Protein AF-A0A4U9D8V2-F1 (afdb_monomer)

Radius of gyration: 13.29 Å; Cα contacts (8 Å, |Δi|>4): 56; chains: 1; bounding box: 35×22×37 Å

Foldseek 3Di:
DDPPPPPPLQQDWDDDDQWTAGNPVRWIDRNNHTDDDDPVRSVVVSVCVVDPPDDPDDD

Organism: Raoultella terrigena (NCBI:txid577)

InterPro domains:
  IPR001867 OmpR/PhoB-type DNA-binding domain [PS51755] (11-59)
  IPR016032 Signal transduction response regulator, C-terminal effector [SSF46894] (8-57)
  IPR036388 Winged helix-like DNA-binding domain superfamily [G3DSA:1.10.10.10] (6-59)

Secondary structure (DSSP, 8-state):
--------GGG-EEEETTEEEETTT--EEETTEEE---HHHHHHHHHHHHSTT------

Nearest PDB structures (foldseek):
  4kfc-assembly1_B  TM=8.951E-01  e=3.661E-02  Escherichia coli K-12
  3q9v-assembly1_B-2  TM=7.430E-01  e=2.586E-02  Deinococcus radiodurans
  2rv8-assembly1_A  TM=6.726E-01  e=1.124E-02  Mycobacterium tuberculosis CAS/NITR204
  4kny-assembly1_B  TM=7.745E-01  e=4.207E-02  Escherichia coli K-12
  4kfc-assembly1_A  TM=8.474E-01  e=6.841E-02  Escherichia coli K-12

Mean predicted aligned error: 8.59 Å

Solvent-accessible surface area (backbone atoms only — not comparable to full-atom values): 3836 Å² total; per-residue (Å²): 133,84,84,83,71,72,75,58,76,58,71,36,71,50,73,57,90,60,32,38,38,30,60,63,82,66,46,34,25,52,73,88,46,80,44,91,66,55,76,66,56,49,52,52,52,51,50,51,72,75,41,76,90,61,82,86,72,87,127

Sequence (59 aa):
MSCRGAPSQEEAVIAFGKFKLNLGTREMFREDEPMPLTSGEFAVLKALVSHPREPLSPR

Structure (mmCIF, N/CA/C/O backbone):
data_AF-A0A4U9D8V2-F1
#
_entry.id   AF-A0A4U9D8V2-F1
#
loop_
_atom_site.group_PDB
_atom_site.id
_atom_site.type_symbol
_atom_site.label_atom_id
_atom_site.label_alt_id
_atom_site.label_comp_id
_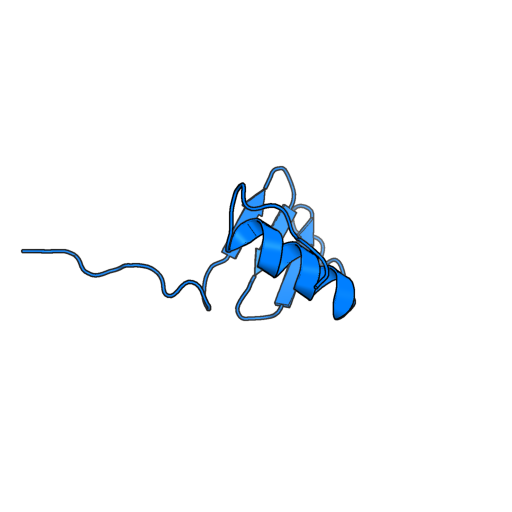atom_site.label_asym_id
_atom_site.label_entity_id
_atom_site.label_seq_id
_atom_site.pdbx_PDB_ins_code
_atom_site.Cartn_x
_atom_site.Cartn_y
_atom_site.Cartn_z
_atom_site.occupancy
_atom_site.B_iso_or_equiv
_atom_site.auth_seq_id
_atom_site.auth_comp_id
_atom_site.auth_asym_id
_atom_site.auth_atom_id
_atom_site.pdbx_PDB_model_num
ATOM 1 N N . MET A 1 1 ? -18.603 -14.990 -26.208 1.00 38.06 1 MET A N 1
ATOM 2 C CA . MET A 1 1 ? -18.816 -13.575 -25.833 1.00 38.06 1 MET A CA 1
ATOM 3 C C . MET A 1 1 ? -17.849 -13.247 -24.711 1.00 38.06 1 MET A C 1
ATOM 5 O O . MET A 1 1 ? -17.851 -13.942 -23.707 1.00 38.06 1 MET A O 1
ATOM 9 N N . SER A 1 2 ? -16.943 -12.301 -24.945 1.00 37.91 2 SER A N 1
ATOM 10 C CA . SER A 1 2 ? -15.801 -12.011 -24.076 1.00 37.91 2 SER A CA 1
ATOM 11 C C . SER A 1 2 ? -16.246 -11.430 -22.734 1.00 37.91 2 SER A C 1
ATOM 13 O O . SER A 1 2 ? -16.802 -10.334 -22.699 1.00 37.91 2 SER A O 1
ATOM 15 N N . CYS A 1 3 ? -15.963 -12.127 -21.633 1.00 34.75 3 CYS A N 1
ATOM 16 C CA . CYS A 1 3 ? -16.032 -11.549 -20.294 1.00 34.75 3 CYS A CA 1
ATOM 17 C C . CYS A 1 3 ? -14.925 -10.495 -20.180 1.00 34.75 3 CYS A C 1
ATOM 19 O O . CYS A 1 3 ? -13.780 -10.808 -19.869 1.00 34.75 3 CYS A O 1
ATOM 21 N N . ARG A 1 4 ? -15.245 -9.236 -20.486 1.00 47.53 4 ARG A N 1
ATOM 22 C CA . ARG A 1 4 ? -14.341 -8.099 -20.290 1.00 47.53 4 ARG A CA 1
ATOM 23 C C . ARG A 1 4 ? -14.495 -7.599 -18.851 1.00 47.53 4 ARG A C 1
ATOM 25 O O . ARG A 1 4 ? -14.930 -6.487 -18.608 1.00 47.53 4 ARG A O 1
ATOM 32 N N . GLY A 1 5 ? -14.196 -8.484 -17.906 1.00 39.72 5 GLY A N 1
ATOM 33 C CA . GLY A 1 5 ? -14.053 -8.172 -16.488 1.00 39.72 5 GLY A CA 1
ATOM 34 C C . GLY A 1 5 ? -12.575 -8.149 -16.130 1.00 39.72 5 GLY A C 1
ATOM 35 O O . 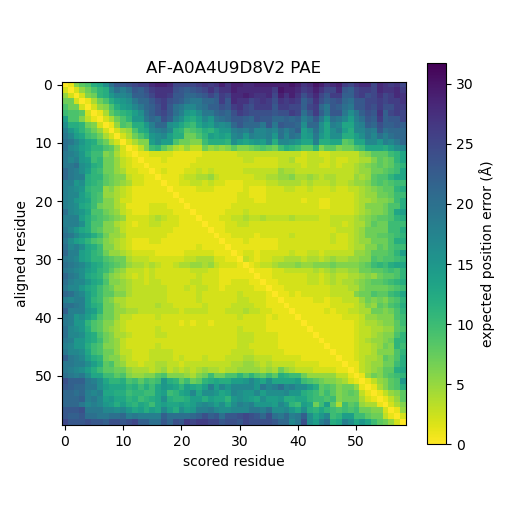GLY A 1 5 ? -12.161 -8.872 -15.234 1.00 39.72 5 GLY A O 1
ATOM 36 N N . ALA A 1 6 ? -11.757 -7.420 -16.896 1.00 45.69 6 ALA A N 1
ATOM 37 C CA . ALA A 1 6 ? -10.397 -7.160 -16.449 1.00 45.69 6 ALA A CA 1
ATOM 38 C C . ALA A 1 6 ? -10.534 -6.265 -15.209 1.00 45.69 6 ALA A C 1
ATOM 40 O O . ALA A 1 6 ? -11.095 -5.176 -15.354 1.00 45.69 6 ALA A O 1
ATOM 41 N N . PRO A 1 7 ? -10.129 -6.708 -14.005 1.00 48.78 7 PRO A N 1
ATOM 42 C CA . PRO A 1 7 ? -10.151 -5.832 -12.847 1.00 48.78 7 PRO A CA 1
ATOM 43 C C . PRO A 1 7 ? -9.324 -4.600 -13.207 1.00 48.78 7 PRO A C 1
ATOM 45 O O . PRO A 1 7 ? -8.190 -4.724 -13.678 1.00 48.78 7 PRO A O 1
ATOM 48 N N . SER A 1 8 ? -9.923 -3.418 -13.069 1.00 53.34 8 SER A N 1
ATOM 49 C CA . SER A 1 8 ? -9.178 -2.173 -13.188 1.00 53.34 8 SER A CA 1
ATOM 50 C C . SER A 1 8 ? -8.015 -2.272 -12.204 1.00 53.34 8 SER A C 1
ATOM 52 O O . SER A 1 8 ? -8.242 -2.524 -11.021 1.00 53.34 8 SER A O 1
ATOM 54 N N . GLN A 1 9 ? -6.769 -2.164 -12.676 1.00 54.78 9 GLN A N 1
ATOM 55 C CA . GLN A 1 9 ? -5.591 -2.364 -11.816 1.00 54.78 9 GLN A CA 1
ATOM 56 C C . GLN A 1 9 ? -5.582 -1.405 -10.609 1.00 54.78 9 GLN A C 1
ATOM 58 O O . GLN A 1 9 ? -4.946 -1.691 -9.599 1.00 54.78 9 GLN A O 1
ATOM 63 N N . GLU A 1 10 ? -6.314 -0.290 -10.691 1.00 56.41 10 GLU A N 1
ATOM 64 C CA . GLU A 1 10 ? -6.480 0.684 -9.607 1.00 56.41 10 GLU A CA 1
ATOM 65 C C . GLU A 1 10 ? -7.370 0.217 -8.447 1.00 56.41 10 GLU A C 1
ATOM 67 O O . GLU A 1 10 ? -7.198 0.712 -7.340 1.00 56.41 10 GLU A O 1
ATOM 72 N N . GLU A 1 11 ? -8.245 -0.772 -8.643 1.00 61.03 11 GLU A N 1
ATOM 73 C CA . GLU A 1 11 ? -9.090 -1.352 -7.582 1.00 61.03 11 GLU A CA 1
ATOM 74 C C . GLU A 1 11 ? -8.627 -2.765 -7.189 1.00 61.03 11 GLU A C 1
ATOM 76 O O . GLU A 1 11 ? -9.394 -3.579 -6.673 1.00 61.03 11 GLU A O 1
ATOM 81 N N . ALA A 1 12 ? -7.358 -3.091 -7.448 1.00 84.44 12 ALA A N 1
ATOM 82 C CA . ALA A 1 12 ? -6.811 -4.405 -7.149 1.00 84.44 12 ALA A CA 1
ATOM 83 C C . ALA A 1 12 ? -6.267 -4.491 -5.711 1.00 84.44 12 ALA A C 1
ATOM 85 O O . ALA A 1 12 ? -5.442 -3.678 -5.281 1.00 84.44 12 ALA A O 1
ATOM 86 N N . VAL A 1 13 ? -6.686 -5.536 -4.990 1.00 90.62 13 VAL A N 1
ATOM 87 C CA . VAL A 1 13 ? -6.019 -6.001 -3.767 1.00 90.62 13 VAL A CA 1
ATOM 88 C C . VAL A 1 13 ? -5.006 -7.074 -4.156 1.00 90.62 13 VAL A C 1
ATOM 90 O O . VAL A 1 13 ? -5.375 -8.141 -4.647 1.00 90.62 13 VAL A O 1
ATOM 93 N N . ILE A 1 14 ? -3.724 -6.795 -3.940 1.00 90.69 14 ILE A N 1
ATOM 94 C CA . ILE A 1 14 ? -2.619 -7.709 -4.228 1.00 90.69 14 ILE A CA 1
ATOM 95 C C . ILE A 1 14 ? -2.240 -8.439 -2.940 1.00 90.69 14 ILE A C 1
ATOM 97 O O . ILE A 1 14 ? -1.908 -7.802 -1.942 1.00 90.69 14 ILE A O 1
ATOM 101 N N . ALA A 1 15 ? -2.243 -9.771 -2.966 1.00 91.12 15 ALA A N 1
ATOM 102 C CA . ALA A 1 15 ? -1.772 -10.593 -1.855 1.00 91.12 15 ALA A CA 1
ATOM 103 C C . ALA A 1 15 ? -0.396 -11.198 -2.166 1.00 91.12 15 ALA A C 1
ATOM 105 O O . ALA A 1 15 ? -0.187 -11.763 -3.240 1.00 91.12 15 ALA A O 1
ATOM 106 N N . PHE A 1 16 ? 0.541 -11.104 -1.223 1.00 88.75 16 PHE A N 1
ATOM 107 C CA . PHE A 1 16 ? 1.868 -11.713 -1.322 1.00 88.75 16 PHE A CA 1
ATOM 108 C C . PHE A 1 16 ? 2.326 -12.231 0.042 1.00 88.75 16 PHE A C 1
ATOM 110 O O . PHE A 1 16 ? 2.549 -11.480 0.993 1.00 88.75 16 PHE A O 1
ATOM 117 N N . GLY A 1 17 ? 2.461 -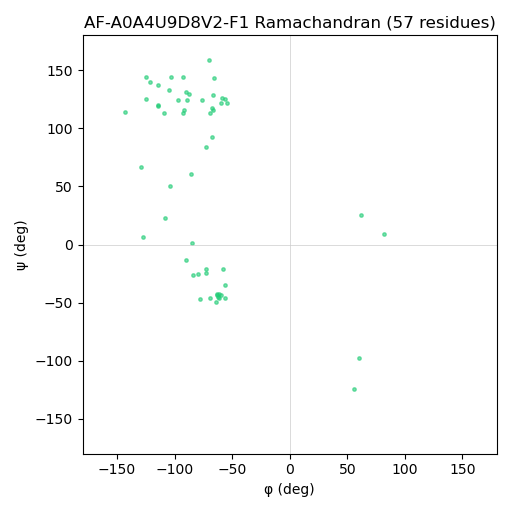13.554 0.151 1.00 90.44 17 GLY A N 1
ATOM 118 C CA . GLY A 1 17 ? 2.683 -14.211 1.436 1.00 90.44 17 GLY A CA 1
ATOM 119 C C . GLY A 1 17 ? 1.576 -13.847 2.427 1.00 90.44 17 GLY A C 1
ATOM 120 O O . GLY A 1 17 ? 0.397 -14.018 2.140 1.00 90.44 17 GLY A O 1
ATOM 121 N N . LYS A 1 18 ? 1.967 -13.307 3.581 1.00 94.50 18 LYS A N 1
ATOM 122 C CA . LYS A 1 18 ? 1.046 -12.833 4.623 1.00 94.50 18 LYS A CA 1
ATOM 123 C C . LYS A 1 18 ? 0.547 -11.403 4.412 1.00 94.50 18 LYS A C 1
ATOM 125 O O . LYS A 1 18 ? -0.148 -10.884 5.270 1.00 94.50 18 LYS A O 1
ATOM 130 N N . PHE A 1 19 ? 0.940 -10.732 3.338 1.00 94.62 19 PHE A N 1
ATOM 131 C CA . PHE A 1 19 ? 0.629 -9.324 3.136 1.00 94.62 19 PHE A CA 1
ATOM 132 C C . PHE A 1 19 ? -0.499 -9.133 2.127 1.00 94.62 19 PHE A C 1
ATOM 134 O O . PHE A 1 19 ? -0.571 -9.857 1.134 1.00 94.62 19 PHE A O 1
ATOM 141 N N . LYS A 1 20 ? -1.350 -8.134 2.366 1.00 94.81 20 LYS A N 1
ATOM 142 C CA . LYS A 1 20 ? -2.383 -7.666 1.435 1.00 94.81 20 LYS A CA 1
ATOM 143 C C . LYS A 1 20 ? -2.180 -6.168 1.215 1.00 94.81 20 LYS A C 1
ATOM 145 O O . LYS A 1 20 ? -2.142 -5.417 2.184 1.00 94.81 20 LYS A O 1
ATOM 150 N N . LEU A 1 21 ? -2.048 -5.741 -0.035 1.00 94.25 21 LEU A N 1
ATOM 151 C CA . LEU A 1 21 ? -1.936 -4.341 -0.438 1.00 94.25 21 LEU A CA 1
ATOM 152 C C . LEU A 1 21 ? -3.168 -3.958 -1.251 1.00 94.25 21 LEU A C 1
ATOM 154 O O . LEU A 1 21 ? -3.399 -4.529 -2.314 1.00 94.25 21 LEU A O 1
ATOM 158 N N . ASN A 1 22 ? -3.931 -2.978 -0.782 1.00 92.94 22 ASN A N 1
ATOM 159 C CA . ASN A 1 22 ? -5.027 -2.396 -1.543 1.00 92.94 22 ASN A CA 1
ATOM 160 C C . ASN A 1 22 ? -4.516 -1.175 -2.319 1.00 92.94 22 ASN A C 1
ATOM 162 O O . ASN A 1 22 ? -4.148 -0.160 -1.726 1.00 92.94 22 ASN A O 1
ATOM 166 N N . LEU A 1 23 ? -4.484 -1.262 -3.650 1.00 90.88 23 LEU A N 1
ATOM 167 C CA . LEU A 1 23 ? -3.997 -0.167 -4.494 1.00 90.88 23 LEU A CA 1
ATOM 168 C C . LEU A 1 23 ? -4.968 1.021 -4.557 1.00 90.88 23 LEU A C 1
ATOM 170 O O . LEU A 1 23 ? -4.514 2.149 -4.766 1.00 90.88 23 LEU A O 1
ATOM 174 N N . GLY A 1 24 ? -6.260 0.779 -4.321 1.00 89.12 24 GLY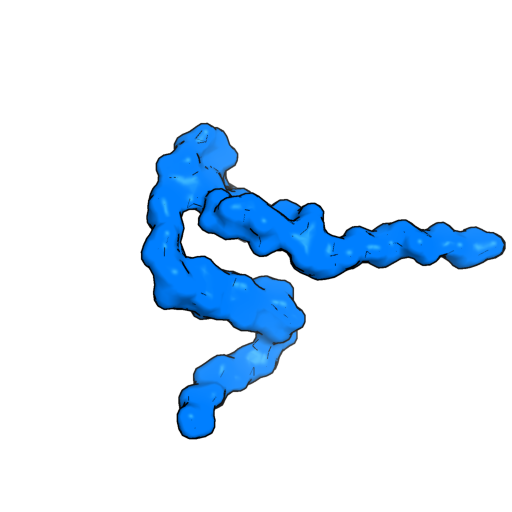 A N 1
ATOM 175 C CA . GLY A 1 24 ? -7.303 1.803 -4.315 1.00 89.12 24 GLY A CA 1
ATOM 176 C C . GLY A 1 24 ? -7.314 2.622 -3.026 1.00 89.12 24 GLY A C 1
ATOM 177 O O . GLY A 1 24 ? -7.326 3.851 -3.079 1.00 89.12 24 GLY A O 1
ATOM 178 N N . THR A 1 25 ? -7.246 1.963 -1.862 1.00 91.44 25 THR A N 1
ATOM 179 C CA . THR A 1 25 ? -7.255 2.645 -0.549 1.00 91.44 25 THR A CA 1
ATOM 180 C C . THR A 1 25 ? -5.864 3.005 -0.029 1.00 91.44 25 THR A C 1
ATOM 182 O O . THR A 1 25 ? -5.746 3.820 0.882 1.00 91.44 25 THR A O 1
ATOM 185 N N . ARG A 1 26 ? -4.801 2.456 -0.634 1.00 92.94 26 ARG A N 1
ATOM 186 C CA . ARG A 1 26 ? -3.400 2.569 -0.179 1.00 92.94 26 ARG A CA 1
ATOM 187 C C . ARG A 1 26 ? -3.142 1.961 1.197 1.00 92.94 26 ARG A C 1
ATOM 189 O O . ARG A 1 26 ? -2.199 2.346 1.884 1.00 92.94 26 ARG A O 1
ATOM 196 N N . GLU A 1 27 ? -3.964 0.998 1.586 1.00 93.62 27 GLU A N 1
ATOM 197 C CA . GLU A 1 27 ? -3.818 0.290 2.850 1.00 93.62 27 GLU A CA 1
ATOM 198 C C . GLU A 1 27 ? -2.996 -0.980 2.668 1.00 93.62 27 GLU A C 1
ATOM 200 O O . GLU A 1 27 ? -3.096 -1.678 1.652 1.00 93.62 27 GLU A O 1
ATOM 205 N N . MET A 1 28 ? -2.202 -1.295 3.687 1.00 95.69 28 MET A N 1
ATOM 206 C CA . MET A 1 28 ? -1.476 -2.547 3.777 1.00 95.69 28 MET A CA 1
ATOM 207 C C . MET A 1 28 ? -1.884 -3.288 5.036 1.00 95.69 28 MET A C 1
ATOM 209 O O . MET A 1 28 ? -2.049 -2.700 6.101 1.00 95.69 28 MET A O 1
ATOM 213 N N . PHE A 1 29 ? -2.022 -4.597 4.900 1.00 96.38 29 PHE A N 1
ATOM 214 C CA . PHE A 1 29 ? -2.295 -5.499 6.001 1.00 96.38 29 PHE A CA 1
ATOM 215 C C . PHE A 1 29 ? -1.231 -6.578 6.034 1.00 96.38 29 PHE A C 1
ATOM 217 O O . PHE A 1 29 ? -0.781 -7.061 4.989 1.00 96.38 29 PHE A O 1
ATOM 224 N N . ARG A 1 30 ?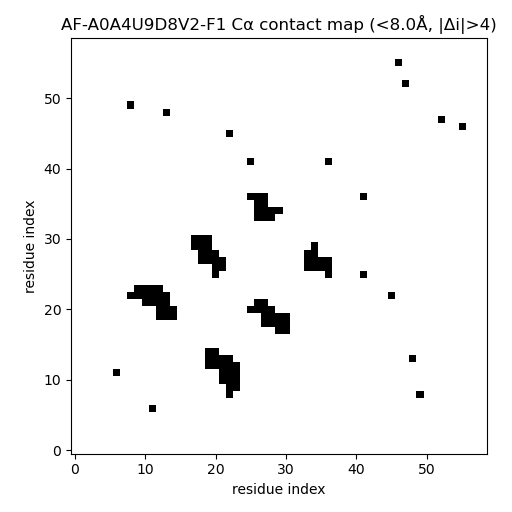 -0.865 -6.989 7.241 1.00 95.50 30 ARG A N 1
ATOM 225 C CA . ARG A 1 30 ? -0.190 -8.255 7.489 1.00 95.50 30 ARG A CA 1
ATOM 226 C C . ARG A 1 30 ? -1.188 -9.162 8.183 1.00 95.50 30 ARG A C 1
ATOM 228 O O . ARG A 1 30 ? -1.580 -8.901 9.310 1.00 95.50 30 ARG A O 1
ATOM 235 N N . GLU A 1 31 ? -1.578 -10.216 7.485 1.00 92.06 31 GLU A N 1
ATOM 236 C CA . GLU A 1 31 ? -2.684 -11.096 7.843 1.00 92.06 31 GLU A CA 1
ATOM 237 C C . GLU A 1 31 ? -3.973 -10.270 7.889 1.00 92.06 31 GLU A C 1
ATOM 239 O O . GLU A 1 31 ? -4.523 -9.971 6.821 1.00 92.06 31 GLU A O 1
ATOM 244 N N . ASP A 1 32 ? -4.378 -9.835 9.080 1.00 91.06 32 ASP A N 1
ATOM 245 C CA . ASP A 1 32 ? -5.530 -8.958 9.303 1.00 91.06 32 ASP A CA 1
ATOM 246 C C . ASP A 1 32 ? -5.174 -7.710 10.140 1.00 91.06 32 ASP A C 1
ATOM 248 O O . ASP A 1 32 ? -6.046 -6.910 10.474 1.00 91.06 32 ASP A O 1
ATOM 252 N N . GLU A 1 33 ? -3.889 -7.497 10.443 1.00 96.69 33 GLU A N 1
ATOM 253 C CA . GLU A 1 33 ? -3.417 -6.309 11.158 1.00 96.69 33 GLU A CA 1
ATOM 254 C C . GLU A 1 33 ? -3.069 -5.178 10.175 1.00 96.69 33 GLU A C 1
ATOM 256 O O . GLU A 1 33 ? -2.238 -5.384 9.278 1.00 96.69 33 GLU A O 1
ATOM 261 N N . PRO A 1 34 ? -3.661 -3.976 10.326 1.00 95.19 34 PRO A N 1
ATOM 262 C CA . PRO A 1 34 ? -3.324 -2.831 9.493 1.00 95.19 34 PRO A CA 1
ATOM 263 C C . PRO A 1 34 ? -1.892 -2.368 9.772 1.00 95.19 34 PRO A C 1
ATOM 265 O O . PRO A 1 34 ? -1.500 -2.120 10.913 1.00 95.19 34 PRO A O 1
ATOM 268 N N . MET A 1 35 ? -1.115 -2.218 8.704 1.00 95.69 35 MET A N 1
ATOM 269 C CA . MET A 1 35 ? 0.249 -1.708 8.730 1.00 95.69 35 MET A CA 1
ATOM 270 C C . MET A 1 35 ? 0.301 -0.370 7.982 1.00 95.69 35 MET A C 1
ATOM 272 O O . MET A 1 35 ? -0.008 -0.333 6.788 1.00 95.69 35 MET A O 1
ATOM 276 N N . PRO A 1 36 ? 0.685 0.737 8.642 1.00 93.75 36 PRO A N 1
ATOM 277 C CA . PRO A 1 36 ? 0.787 2.026 7.976 1.00 93.75 36 PRO A CA 1
ATOM 278 C C . PRO A 1 36 ? 1.902 2.005 6.926 1.00 93.75 36 PRO A C 1
ATOM 280 O O . PRO A 1 36 ? 2.959 1.412 7.139 1.00 93.75 36 PRO A O 1
ATOM 283 N N . LEU A 1 37 ? 1.665 2.696 5.813 1.00 94.56 37 LEU A N 1
ATOM 284 C CA . LEU A 1 37 ? 2.661 2.951 4.779 1.00 94.56 37 LEU A CA 1
ATOM 285 C C . LEU A 1 37 ? 2.957 4.443 4.707 1.00 94.56 37 LEU A C 1
ATOM 287 O O . LEU A 1 37 ? 2.049 5.277 4.689 1.00 94.56 37 LEU A O 1
ATOM 291 N N . THR A 1 38 ? 4.231 4.786 4.581 1.00 95.19 38 THR A N 1
ATOM 292 C CA . THR A 1 38 ? 4.617 6.098 4.073 1.00 95.19 38 THR A CA 1
ATOM 293 C C . THR A 1 38 ? 4.302 6.196 2.580 1.00 95.19 38 THR A C 1
ATOM 295 O O . THR A 1 38 ? 4.227 5.197 1.856 1.00 95.19 38 THR A O 1
ATOM 298 N N . SER A 1 39 ? 4.178 7.424 2.075 1.00 92.94 39 SER A N 1
ATOM 299 C CA . SER A 1 39 ? 3.966 7.665 0.642 1.00 92.94 39 SER A CA 1
ATOM 300 C C . SER A 1 39 ? 5.059 7.037 -0.233 1.00 92.94 39 SER A C 1
ATOM 302 O O . SER A 1 39 ? 4.767 6.572 -1.334 1.00 92.94 39 SER A O 1
ATOM 304 N N . GLY A 1 40 ? 6.307 7.007 0.254 1.00 93.69 40 GLY A N 1
ATOM 305 C CA . GLY A 1 40 ? 7.440 6.413 -0.458 1.00 93.69 40 GLY A CA 1
ATOM 306 C C . GLY A 1 40 ? 7.342 4.891 -0.553 1.00 93.69 40 GLY A C 1
ATOM 307 O O . GLY A 1 40 ? 7.498 4.332 -1.637 1.00 93.69 40 GLY A O 1
ATOM 308 N N . GLU A 1 41 ? 7.013 4.217 0.549 1.00 94.38 41 GLU A N 1
ATOM 309 C CA . GLU A 1 41 ? 6.850 2.757 0.570 1.00 94.38 41 GLU A CA 1
ATOM 310 C C . GLU A 1 41 ? 5.698 2.306 -0.331 1.00 94.38 41 GLU A C 1
ATOM 312 O O . GLU A 1 41 ? 5.863 1.373 -1.120 1.00 94.38 41 GLU A O 1
ATOM 317 N N . PHE A 1 42 ? 4.561 3.010 -0.292 1.00 93.75 42 PHE A N 1
ATOM 318 C CA . PHE A 1 42 ? 3.450 2.734 -1.203 1.00 93.75 42 PHE A CA 1
ATOM 319 C C . PHE A 1 42 ? 3.867 2.886 -2.673 1.00 93.75 42 PHE A C 1
ATOM 321 O O . PHE A 1 42 ? 3.532 2.034 -3.495 1.00 93.75 42 PHE A O 1
ATOM 328 N N . ALA A 1 43 ? 4.615 3.942 -3.015 1.00 91.38 43 ALA A N 1
ATOM 329 C CA . ALA A 1 43 ? 5.069 4.172 -4.386 1.00 91.38 43 ALA A CA 1
ATOM 330 C C . ALA A 1 43 ? 5.967 3.033 -4.897 1.00 91.38 43 ALA A C 1
ATOM 332 O O . ALA A 1 43 ? 5.778 2.562 -6.020 1.00 91.38 43 ALA A O 1
ATOM 333 N N . VAL A 1 44 ? 6.892 2.548 -4.061 1.00 90.62 44 VAL A N 1
ATOM 334 C CA . VAL A 1 44 ? 7.764 1.411 -4.395 1.00 90.62 44 VAL A CA 1
ATOM 335 C C . VAL A 1 44 ? 6.947 0.134 -4.582 1.00 90.62 44 VAL A C 1
ATOM 337 O O . VAL A 1 44 ? 7.084 -0.535 -5.605 1.00 90.62 44 VAL A O 1
ATOM 340 N N . LEU A 1 45 ? 6.059 -0.192 -3.638 1.00 91.12 45 LEU A N 1
ATOM 341 C CA . LEU A 1 45 ? 5.226 -1.392 -3.725 1.00 91.12 45 LEU A CA 1
ATOM 342 C C . LEU A 1 45 ? 4.318 -1.361 -4.956 1.00 91.12 45 LEU A C 1
ATOM 344 O O . LEU A 1 45 ? 4.283 -2.340 -5.700 1.00 91.12 45 LEU A O 1
ATOM 348 N N . LYS A 1 46 ? 3.653 -0.228 -5.224 1.00 89.69 46 LYS A N 1
ATOM 349 C CA . LYS A 1 46 ? 2.836 -0.029 -6.428 1.00 89.69 46 LYS A CA 1
ATOM 350 C C . LYS A 1 46 ? 3.657 -0.268 -7.694 1.00 89.69 46 LYS A C 1
ATOM 352 O O . LYS A 1 46 ? 3.185 -0.962 -8.592 1.00 89.69 46 LYS A O 1
ATOM 357 N N . ALA A 1 47 ? 4.870 0.279 -7.775 1.00 88.62 47 ALA A N 1
ATOM 358 C CA . ALA A 1 47 ? 5.731 0.106 -8.941 1.00 88.62 47 ALA A CA 1
ATOM 359 C C . ALA A 1 47 ? 6.101 -1.370 -9.166 1.00 88.62 47 ALA A C 1
ATOM 361 O O . ALA A 1 47 ? 5.960 -1.858 -10.287 1.00 88.62 47 ALA A O 1
ATOM 362 N N . LEU A 1 48 ? 6.478 -2.087 -8.100 1.00 85.88 48 LEU A N 1
ATOM 363 C CA . LEU A 1 48 ? 6.842 -3.507 -8.150 1.00 85.88 48 LEU A CA 1
ATOM 364 C C . LEU A 1 48 ? 5.683 -4.408 -8.591 1.00 85.88 48 LEU A C 1
ATOM 366 O O . LEU A 1 48 ? 5.891 -5.324 -9.385 1.00 85.88 48 LEU A O 1
ATOM 370 N N . VAL A 1 49 ? 4.468 -4.162 -8.087 1.00 84.88 49 VAL A N 1
ATOM 371 C CA . VAL A 1 49 ? 3.296 -4.988 -8.431 1.00 84.88 49 VAL A CA 1
ATOM 372 C C . VAL A 1 49 ? 2.700 -4.634 -9.794 1.00 84.88 49 VAL A C 1
ATOM 374 O O . VAL A 1 49 ? 2.093 -5.497 -10.418 1.00 84.88 49 VAL A O 1
ATOM 377 N N . SER A 1 50 ? 2.886 -3.396 -10.269 1.00 82.31 50 SER A N 1
ATOM 378 C CA . SER A 1 50 ? 2.368 -2.945 -11.573 1.00 82.31 50 SER A CA 1
ATOM 379 C C . SER A 1 50 ? 3.288 -3.310 -12.743 1.00 82.31 50 SER A C 1
ATOM 381 O O . SER A 1 50 ? 2.812 -3.463 -13.862 1.00 82.31 50 SER A O 1
ATOM 383 N N . HIS A 1 51 ? 4.595 -3.461 -12.499 1.00 77.25 51 HIS A N 1
ATOM 384 C CA . HIS A 1 51 ? 5.594 -3.791 -13.524 1.00 77.25 51 HIS A CA 1
ATOM 385 C C . HIS A 1 51 ? 6.444 -4.984 -13.069 1.00 77.25 51 HIS A C 1
ATOM 387 O O . HIS A 1 51 ? 7.637 -4.842 -12.778 1.00 77.25 51 HIS A O 1
ATOM 393 N N . P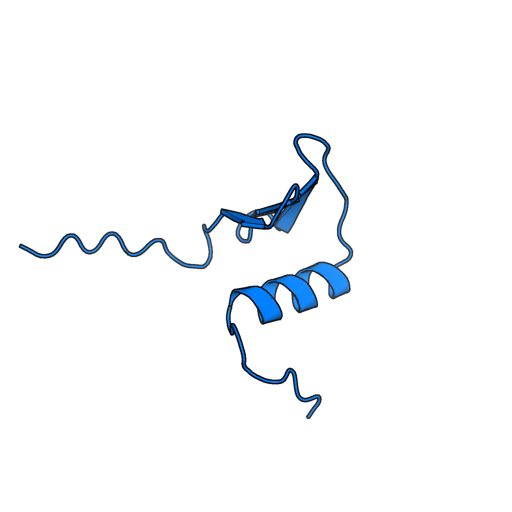RO A 1 52 ? 5.848 -6.184 -12.950 1.00 66.19 52 PRO A N 1
ATOM 394 C CA . PRO A 1 52 ? 6.593 -7.350 -12.517 1.00 66.19 52 PRO A CA 1
ATOM 395 C C . PRO A 1 52 ? 7.748 -7.615 -13.493 1.00 66.19 52 PRO A C 1
ATOM 397 O O . PRO A 1 52 ? 7.519 -7.900 -14.666 1.00 66.19 52 PRO A O 1
ATOM 400 N N . ARG A 1 53 ? 8.982 -7.61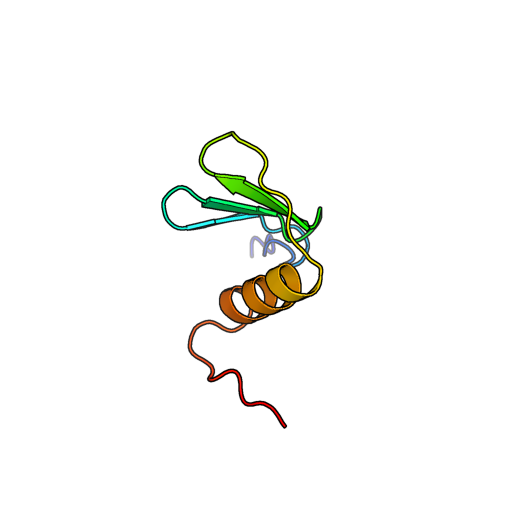3 -12.963 1.00 67.75 53 ARG A N 1
ATOM 401 C CA . ARG A 1 53 ? 10.251 -7.944 -13.652 1.00 67.75 53 ARG A CA 1
ATOM 402 C C . ARG A 1 53 ? 10.894 -6.836 -14.491 1.00 67.75 53 ARG A C 1
ATOM 404 O O . ARG A 1 53 ? 11.892 -7.116 -15.153 1.00 67.75 53 ARG A O 1
ATOM 411 N N . GLU A 1 54 ? 10.411 -5.600 -14.420 1.00 64.81 54 GLU A N 1
ATOM 412 C CA . GLU A 1 54 ? 11.156 -4.459 -14.963 1.00 64.81 54 GLU A CA 1
ATOM 413 C C . GLU A 1 54 ? 12.084 -3.863 -13.891 1.00 64.81 54 GLU A C 1
ATOM 415 O O . GLU A 1 54 ? 11.650 -3.639 -12.756 1.00 64.81 54 GLU A O 1
ATOM 420 N N . PRO A 1 55 ? 13.373 -3.617 -14.196 1.00 71.50 55 PRO A N 1
ATOM 421 C CA . PRO A 1 55 ? 14.250 -2.894 -13.287 1.00 71.50 55 PRO A CA 1
ATOM 422 C C . PRO A 1 55 ? 13.675 -1.506 -12.995 1.00 71.50 55 PRO A C 1
ATOM 424 O O . PRO A 1 55 ? 13.428 -0.726 -13.915 1.00 71.50 55 PRO A O 1
ATOM 427 N N . LEU A 1 56 ? 13.512 -1.171 -11.714 1.00 66.81 56 LEU A N 1
ATOM 428 C CA . LEU A 1 56 ? 13.202 0.195 -11.297 1.00 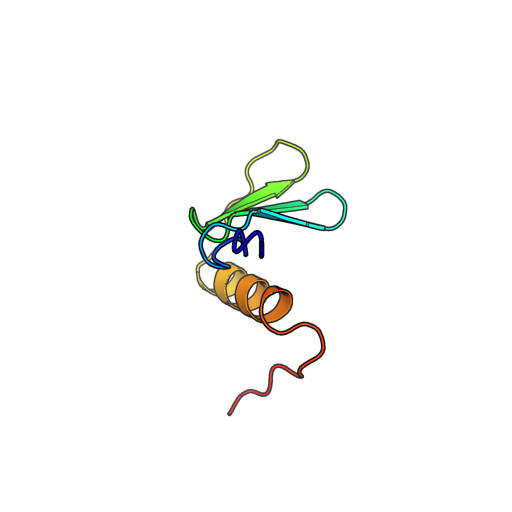66.81 56 LEU A CA 1
ATOM 429 C C . LEU A 1 56 ? 14.465 1.046 -11.476 1.00 66.81 56 LEU A C 1
ATOM 431 O O . LEU A 1 56 ? 15.269 1.193 -10.557 1.00 66.81 56 LEU A O 1
ATOM 435 N N . SER A 1 57 ? 14.695 1.545 -12.689 1.00 71.44 57 SER A N 1
ATOM 436 C CA . SER A 1 57 ? 15.803 2.457 -12.959 1.00 71.44 57 SER A CA 1
ATOM 437 C C . SER A 1 57 ? 15.460 3.856 -12.438 1.00 71.44 57 SER A C 1
ATOM 439 O O . SER A 1 57 ? 14.446 4.417 -12.862 1.00 71.44 57 SER A O 1
ATOM 441 N N . PRO A 1 58 ? 16.290 4.460 -11.568 1.00 55.50 58 PRO A N 1
ATOM 442 C CA . PRO A 1 58 ? 16.223 5.892 -11.342 1.00 55.50 58 PRO A CA 1
ATOM 443 C C . PRO A 1 58 ? 16.731 6.553 -12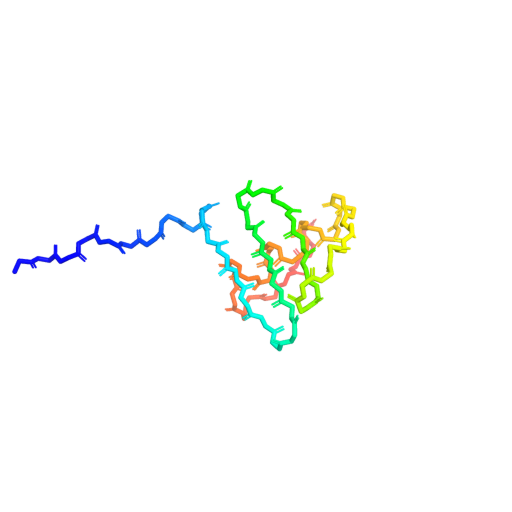.627 1.00 55.50 58 PRO A C 1
ATOM 445 O O . PRO A 1 58 ? 17.885 6.355 -13.008 1.00 55.50 58 PRO A O 1
ATOM 448 N N . ARG A 1 59 ? 15.858 7.253 -13.352 1.00 56.06 59 ARG A N 1
ATOM 449 C CA . ARG A 1 59 ? 16.336 8.271 -14.291 1.00 56.06 59 ARG A CA 1
ATOM 450 C C . ARG A 1 59 ? 16.711 9.520 -13.514 1.00 56.06 59 ARG A C 1
ATOM 452 O O . ARG A 1 59 ? 15.970 9.839 -12.558 1.00 56.06 59 ARG A O 1
#

pLDDT: mean 79.69, std 18.75, range [34.75, 96.69]